Protein AF-A0A928LUX9-F1 (afdb_monomer)

Foldseek 3Di:
DAEAEDPQVLVVCVVVVAQEKEWDWDFDDDDPDGDTDTAIDGDDPVVVVCCVPPQVWDWDADPRGIYTHGPDDWQAAPYKYWYWDDDPPDIGIDIDRTGD

Nearest PDB structures (foldseek):
  1x0g-assembly1_C  TM=5.746E-01  e=3.093E-03  Thermosynechococcus vestitus BP-1
  2d2a-assembly2_A  TM=6.235E-01  e=9.761E-03  Escherichia coli
  1x0g-assembly1_A  TM=6.239E-01  e=1.243E-02  Thermosynechococcus vestitus BP-1
  1r94-assembly1_A  TM=5.255E-01  e=1.584E-02  Escherichia coli
  2d2a-assembly2_B-2  TM=5.111E-01  e=4.169E-02  Escherichia coli

Sequence (100 aa):
MTIRYTPELIEYMNKKNNHTILVELVEINNTDLEVVELHIYLPHRNQKEKFLKEKRYRTVTTEVGEVLLPPYPLQIEEEVTFGLKKFWVFASISCTGIKI

Mean predicted aligned error: 4.5 Å

Structure (mmCIF, N/CA/C/O backbone):
data_AF-A0A928LUX9-F1
#
_entry.id   AF-A0A928LUX9-F1
#
loop_
_atom_site.group_PDB
_atom_site.id
_atom_site.type_symbol
_atom_site.label_atom_id
_atom_site.label_alt_id
_atom_site.label_comp_id
_atom_site.label_asym_id
_atom_site.label_entity_id
_atom_site.label_seq_id
_atom_site.pdbx_PDB_ins_code
_atom_site.Cartn_x
_atom_site.Cartn_y
_atom_site.Cartn_z
_atom_site.occupancy
_atom_site.B_iso_or_equiv
_atom_site.auth_seq_id
_atom_site.auth_comp_id
_atom_site.auth_asym_id
_atom_site.auth_atom_id
_atom_site.pdbx_PDB_model_num
ATOM 1 N N . MET A 1 1 ? -1.774 -13.747 -1.331 1.00 87.56 1 MET A N 1
ATOM 2 C CA . MET A 1 1 ? -1.333 -12.508 -0.667 1.00 87.56 1 MET A CA 1
ATOM 3 C C . MET A 1 1 ? -2.459 -12.020 0.220 1.00 87.56 1 MET A C 1
ATOM 5 O O . MET A 1 1 ? -3.557 -11.801 -0.281 1.00 87.56 1 MET A O 1
ATOM 9 N N . THR A 1 2 ? -2.164 -11.848 1.499 1.00 94.25 2 THR A N 1
ATOM 10 C CA . THR A 1 2 ? -3.024 -11.252 2.519 1.00 94.25 2 THR A CA 1
ATOM 11 C C . THR A 1 2 ? -2.493 -9.856 2.822 1.00 94.25 2 THR A C 1
ATOM 13 O O . THR A 1 2 ? -1.294 -9.697 3.045 1.00 94.25 2 THR A O 1
ATOM 16 N N . ILE A 1 3 ? -3.362 -8.844 2.811 1.00 96.56 3 ILE A N 1
ATOM 17 C CA . ILE A 1 3 ? -2.986 -7.461 3.131 1.00 96.56 3 ILE A CA 1
ATOM 18 C C . ILE A 1 3 ? -3.563 -7.098 4.493 1.00 96.56 3 ILE A C 1
ATOM 20 O O . ILE A 1 3 ? -4.770 -7.201 4.695 1.00 96.56 3 ILE A O 1
ATOM 24 N N . ARG A 1 4 ? -2.698 -6.648 5.402 1.00 97.00 4 ARG A N 1
ATOM 25 C CA . ARG A 1 4 ? -3.058 -6.163 6.735 1.00 97.00 4 ARG A CA 1
ATOM 26 C C . ARG A 1 4 ? -2.743 -4.682 6.876 1.00 97.00 4 ARG A C 1
ATOM 28 O O . ARG A 1 4 ? -1.824 -4.157 6.247 1.00 97.00 4 ARG A O 1
ATOM 35 N N . TYR A 1 5 ? -3.493 -4.028 7.751 1.00 97.69 5 TYR A N 1
ATOM 36 C CA . TYR A 1 5 ? -3.334 -2.617 8.077 1.00 97.69 5 TYR A CA 1
ATOM 37 C C . TYR A 1 5 ? -3.188 -2.483 9.586 1.00 97.69 5 TYR A C 1
ATOM 39 O O . TYR A 1 5 ? -3.951 -3.099 10.333 1.00 97.69 5 TYR A O 1
ATOM 47 N N . THR A 1 6 ? -2.237 -1.675 10.052 1.00 97.44 6 THR A N 1
ATOM 48 C CA . THR A 1 6 ? -2.193 -1.355 11.482 1.00 97.44 6 THR A CA 1
ATOM 49 C C . THR A 1 6 ? -3.382 -0.460 11.860 1.00 97.44 6 THR A C 1
ATOM 51 O O . THR A 1 6 ? -3.840 0.336 11.028 1.00 97.44 6 THR A O 1
ATOM 54 N N . PRO A 1 7 ? -3.889 -0.537 13.105 1.00 96.94 7 PRO A N 1
ATOM 55 C CA . PRO A 1 7 ? -5.005 0.300 13.548 1.00 96.94 7 PRO A CA 1
ATOM 56 C C . PRO A 1 7 ? -4.760 1.804 13.346 1.00 96.94 7 PRO A C 1
ATOM 58 O O . PRO A 1 7 ? -5.661 2.534 12.938 1.00 96.94 7 PRO A O 1
ATOM 61 N N . GLU A 1 8 ? -3.526 2.269 13.554 1.00 96.00 8 GLU A N 1
ATOM 62 C CA . GLU A 1 8 ? -3.148 3.678 13.405 1.00 96.00 8 GLU A CA 1
ATOM 63 C C . GLU A 1 8 ? -3.221 4.145 11.950 1.00 96.00 8 GLU A C 1
ATOM 65 O O . GLU A 1 8 ? -3.550 5.304 11.686 1.00 96.00 8 GLU A O 1
ATOM 70 N N . LEU A 1 9 ? -2.905 3.260 11.000 1.00 96.69 9 LEU A N 1
ATOM 71 C CA . LEU A 1 9 ? -3.038 3.564 9.582 1.00 96.69 9 LEU A CA 1
ATOM 72 C C . LEU A 1 9 ? -4.514 3.652 9.183 1.00 96.69 9 LEU A C 1
ATOM 74 O O . LEU A 1 9 ? -4.884 4.589 8.478 1.00 96.69 9 LEU A O 1
ATOM 78 N N . ILE A 1 10 ? -5.359 2.740 9.676 1.00 97.38 10 ILE A N 1
ATOM 79 C CA . ILE A 1 10 ? -6.809 2.772 9.428 1.00 97.38 10 ILE A CA 1
ATOM 80 C C . ILE A 1 10 ? -7.408 4.085 9.949 1.00 97.38 10 ILE A C 1
ATOM 82 O O . ILE A 1 10 ? -8.126 4.773 9.222 1.00 97.38 10 ILE A O 1
ATOM 86 N N . GLU A 1 11 ? -7.076 4.479 11.181 1.00 96.62 11 GLU A N 1
ATOM 87 C CA . GLU A 1 11 ? -7.524 5.751 11.761 1.00 96.62 11 GLU A CA 1
ATOM 88 C C . GLU A 1 11 ? -7.079 6.950 10.905 1.00 96.62 11 GLU A C 1
ATOM 90 O O . GLU A 1 11 ? -7.862 7.863 10.626 1.00 96.62 11 GLU A O 1
ATOM 95 N N . TYR A 1 12 ? -5.832 6.933 10.431 1.00 95.38 12 TYR A N 1
ATOM 96 C CA . TYR A 1 12 ? -5.295 7.979 9.567 1.00 95.38 12 TYR A CA 1
ATOM 97 C C . TYR A 1 12 ? -6.004 8.054 8.208 1.00 95.38 12 TYR A C 1
ATOM 99 O O . TYR A 1 12 ? -6.356 9.151 7.768 1.00 95.38 12 TYR A O 1
ATOM 107 N N . MET A 1 13 ? -6.265 6.912 7.567 1.00 96.19 13 MET A N 1
ATOM 108 C CA . MET A 1 13 ? -7.012 6.814 6.305 1.00 96.19 13 MET A CA 1
ATOM 109 C C . MET A 1 13 ? -8.445 7.333 6.464 1.00 96.19 13 MET A C 1
ATOM 111 O O . MET A 1 13 ? -8.895 8.152 5.660 1.00 96.19 13 MET A O 1
ATOM 115 N N . ASN A 1 14 ? -9.118 6.964 7.560 1.00 96.81 14 ASN A N 1
ATOM 116 C CA . ASN A 1 14 ? -10.443 7.477 7.912 1.00 96.81 14 ASN A CA 1
ATOM 117 C C . ASN A 1 14 ? -10.430 9.001 8.084 1.00 96.81 14 ASN A C 1
ATOM 119 O O . ASN A 1 14 ? -11.251 9.699 7.493 1.00 96.81 14 ASN A O 1
ATOM 123 N N . LYS A 1 15 ? -9.453 9.543 8.823 1.00 95.31 15 LYS A N 1
ATOM 124 C CA . LYS A 1 15 ? -9.298 10.995 9.009 1.00 95.31 15 LYS A CA 1
ATOM 125 C C . LYS A 1 15 ? -9.037 11.732 7.693 1.00 95.31 15 LYS A C 1
ATOM 127 O O . LYS A 1 15 ? -9.443 12.882 7.538 1.00 95.31 15 LYS A O 1
ATOM 132 N N . LYS A 1 16 ? -8.331 11.097 6.755 1.00 93.62 16 LYS A N 1
ATOM 133 C CA . LYS A 1 16 ? -8.050 11.640 5.419 1.00 93.62 16 LYS A CA 1
ATOM 134 C C . LYS A 1 16 ? -9.177 11.398 4.414 1.00 93.62 16 LYS A C 1
ATOM 136 O O . LYS A 1 16 ? -9.092 11.941 3.315 1.00 93.62 16 LYS A O 1
ATOM 141 N N . ASN A 1 17 ? -10.202 10.625 4.783 1.00 95.88 17 ASN A N 1
ATOM 142 C CA .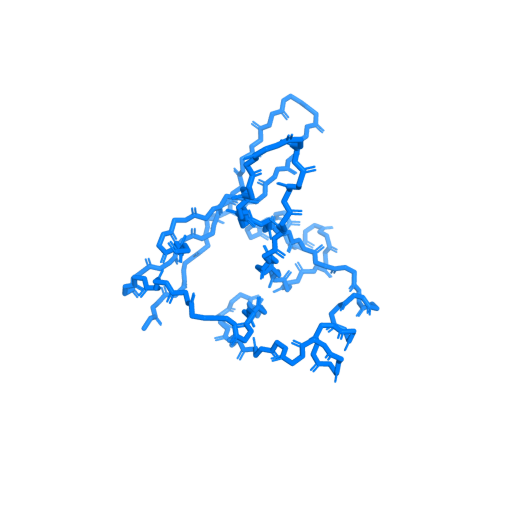 ASN A 1 17 ? -11.247 10.133 3.887 1.00 9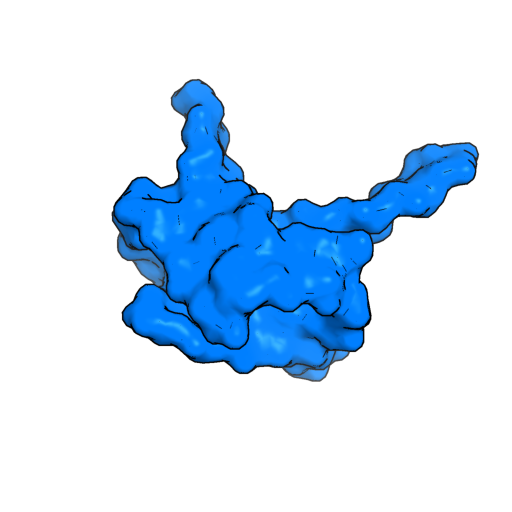5.88 17 ASN A CA 1
ATOM 143 C C . ASN A 1 17 ? -10.660 9.549 2.587 1.00 95.88 17 ASN A C 1
ATOM 145 O O . ASN A 1 17 ? -11.094 9.876 1.482 1.00 95.88 17 ASN A O 1
ATOM 149 N N . ASN A 1 18 ? -9.590 8.763 2.727 1.00 96.50 18 ASN A N 1
ATOM 150 C CA . ASN A 1 18 ? -8.880 8.167 1.606 1.00 96.50 18 ASN A CA 1
ATOM 151 C C . ASN A 1 18 ? -8.383 6.777 1.983 1.00 96.50 18 ASN A C 1
ATOM 153 O O . ASN A 1 18 ? -7.493 6.631 2.823 1.00 96.50 18 ASN A O 1
ATOM 157 N N . HIS A 1 19 ? -8.946 5.780 1.308 1.00 97.06 19 HIS A N 1
ATOM 158 C CA . HIS A 1 19 ? -8.676 4.371 1.559 1.00 97.06 19 HIS A CA 1
ATOM 159 C C . HIS A 1 19 ? -7.859 3.702 0.452 1.00 97.06 19 HIS A C 1
ATOM 161 O O . HIS A 1 19 ? -7.781 2.477 0.375 1.00 97.06 19 HIS A O 1
ATOM 167 N N . THR A 1 20 ? -7.234 4.509 -0.403 1.00 98.00 20 THR A N 1
ATOM 168 C CA . THR A 1 20 ? -6.320 4.044 -1.441 1.00 98.00 20 THR A CA 1
ATOM 169 C C . THR A 1 20 ? -4.882 4.162 -0.946 1.00 98.00 20 THR A C 1
ATOM 171 O O . THR A 1 20 ? -4.453 5.241 -0.544 1.00 98.00 20 THR A O 1
ATOM 174 N N . ILE A 1 21 ? -4.108 3.082 -1.030 1.00 97.62 21 ILE A N 1
ATOM 175 C CA . ILE A 1 21 ? -2.645 3.121 -0.910 1.00 97.62 21 ILE A CA 1
ATOM 176 C C . ILE A 1 21 ? -2.047 2.983 -2.306 1.00 97.62 21 ILE A C 1
ATOM 178 O O . ILE A 1 21 ? -2.471 2.135 -3.085 1.00 97.62 21 ILE A O 1
ATOM 182 N N . LEU A 1 22 ? -1.051 3.800 -2.625 1.00 97.38 22 LEU A N 1
ATOM 183 C CA . LEU A 1 22 ? -0.271 3.704 -3.851 1.00 97.38 22 LEU A CA 1
ATOM 184 C C . LEU A 1 22 ? 1.151 3.262 -3.520 1.00 97.38 22 LEU A C 1
ATOM 186 O O . LEU A 1 22 ? 1.78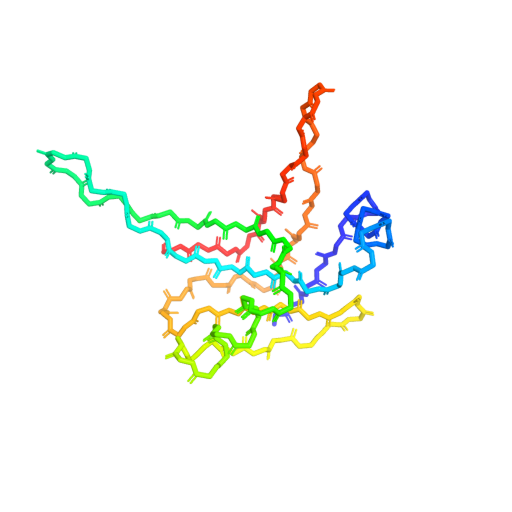5 3.856 -2.653 1.00 97.38 22 LEU A O 1
ATOM 190 N N . VAL A 1 23 ? 1.634 2.235 -4.222 1.00 95.75 23 VAL A N 1
ATOM 191 C CA . VAL A 1 23 ? 3.024 1.769 -4.169 1.00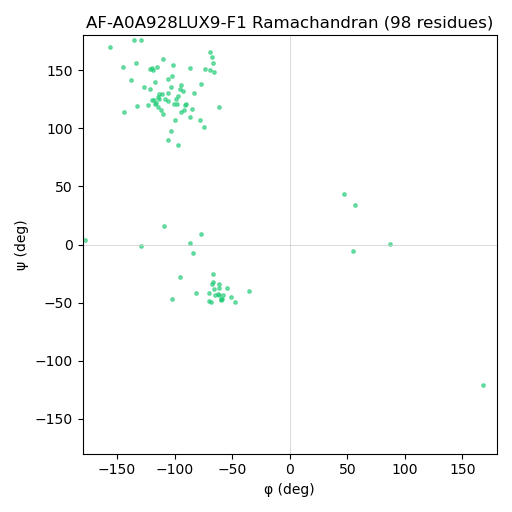 95.75 23 VAL A CA 1
ATOM 192 C C . VAL A 1 23 ? 3.740 2.252 -5.427 1.00 95.75 23 VAL A C 1
ATOM 194 O O . VAL A 1 23 ? 3.608 1.668 -6.498 1.00 95.75 23 VAL A O 1
ATOM 197 N N . GLU A 1 24 ? 4.463 3.359 -5.338 1.00 93.38 24 GLU A N 1
ATOM 198 C CA . GLU A 1 24 ? 5.196 3.936 -6.463 1.00 93.38 24 GLU A CA 1
ATOM 199 C C . GLU A 1 24 ? 6.651 3.469 -6.493 1.00 93.38 24 GLU A C 1
ATOM 201 O O . GLU A 1 24 ? 7.313 3.435 -5.463 1.00 93.38 24 GLU A O 1
ATOM 206 N N . LEU A 1 25 ? 7.145 3.134 -7.686 1.00 87.88 25 LEU A N 1
ATOM 207 C CA . LEU A 1 25 ? 8.566 2.919 -7.935 1.00 87.88 25 LEU A CA 1
ATOM 208 C C . LEU A 1 25 ? 9.184 4.261 -8.341 1.00 87.88 25 LEU A C 1
ATOM 210 O O . LEU A 1 25 ? 8.728 4.863 -9.317 1.00 87.88 25 LEU A O 1
ATOM 214 N N . VAL A 1 26 ? 10.176 4.736 -7.595 1.00 85.56 26 VAL A N 1
ATOM 215 C CA . VAL A 1 26 ? 10.880 5.993 -7.870 1.00 85.56 26 VAL A CA 1
ATOM 216 C C . VAL A 1 26 ? 12.342 5.681 -8.158 1.00 85.56 26 VAL A C 1
ATOM 218 O O . VAL A 1 26 ? 13.039 5.122 -7.316 1.00 85.56 26 VAL A O 1
ATOM 221 N N . GLU A 1 27 ? 12.801 6.054 -9.348 1.00 78.94 27 GLU A N 1
ATOM 222 C CA . GLU A 1 27 ? 14.215 6.023 -9.716 1.00 78.94 27 GLU A CA 1
ATOM 223 C C . GLU A 1 27 ? 14.875 7.321 -9.243 1.00 78.94 27 GLU A C 1
ATOM 225 O O . GLU A 1 27 ? 14.515 8.419 -9.676 1.00 78.94 27 GLU A O 1
ATOM 230 N N . ILE A 1 28 ? 15.829 7.201 -8.325 1.00 69.44 28 ILE A N 1
ATOM 231 C CA . ILE A 1 28 ? 16.644 8.309 -7.840 1.00 69.44 28 ILE A CA 1
ATOM 232 C C . ILE A 1 28 ? 17.977 8.235 -8.574 1.00 69.44 28 ILE A C 1
ATOM 234 O O . ILE A 1 28 ? 18.801 7.359 -8.316 1.00 69.44 28 ILE A O 1
ATOM 238 N N . ASN A 1 29 ? 18.178 9.167 -9.502 1.00 63.75 29 ASN A N 1
ATOM 239 C CA . ASN A 1 29 ? 19.380 9.227 -10.319 1.00 63.75 29 ASN A CA 1
ATOM 240 C C . ASN A 1 29 ? 20.362 10.237 -9.707 1.00 63.75 29 ASN A C 1
ATOM 242 O O . ASN A 1 29 ? 20.345 11.421 -10.043 1.00 63.75 29 ASN A O 1
ATOM 246 N N . ASN A 1 30 ? 21.180 9.785 -8.753 1.00 55.22 30 ASN A N 1
ATOM 247 C CA . ASN A 1 30 ? 22.223 10.610 -8.144 1.00 55.22 30 ASN A CA 1
ATOM 248 C C . ASN A 1 30 ? 23.592 10.185 -8.680 1.00 55.22 30 ASN A C 1
ATOM 250 O O . ASN A 1 30 ? 24.267 9.332 -8.112 1.00 55.22 30 ASN A O 1
ATOM 254 N N . THR A 1 31 ? 23.990 10.831 -9.774 1.00 58.66 31 THR A N 1
ATOM 255 C CA . THR A 1 31 ? 25.368 11.022 -10.267 1.00 58.66 31 THR A CA 1
ATOM 256 C C . THR A 1 31 ? 26.291 9.827 -10.514 1.00 58.66 31 THR A C 1
ATOM 258 O O . THR A 1 31 ? 27.343 10.113 -11.051 1.00 58.66 31 THR A O 1
ATOM 261 N N . ASP A 1 32 ? 25.941 8.573 -10.199 1.00 59.44 32 ASP A N 1
ATOM 262 C CA . ASP A 1 32 ? 26.609 7.332 -10.679 1.00 59.44 32 ASP A CA 1
ATOM 263 C C . ASP A 1 32 ? 25.933 6.022 -10.179 1.00 59.44 32 ASP A C 1
ATOM 265 O O . ASP A 1 32 ? 26.422 4.923 -10.444 1.00 59.44 32 ASP A O 1
ATOM 269 N N . LEU A 1 33 ? 24.806 6.097 -9.452 1.00 57.34 33 LEU A N 1
ATOM 270 C CA . LEU A 1 33 ? 24.050 4.931 -8.973 1.00 57.34 33 LEU A CA 1
ATOM 271 C C . LEU A 1 33 ? 22.553 5.116 -9.258 1.00 57.34 33 LEU A C 1
ATOM 273 O O . LEU A 1 33 ? 21.933 6.042 -8.733 1.00 57.34 33 LEU A O 1
ATOM 277 N N . GLU A 1 34 ? 21.971 4.220 -10.058 1.00 62.62 34 GLU A N 1
ATOM 278 C CA . GLU A 1 34 ? 20.517 4.094 -10.190 1.00 62.62 34 GLU A CA 1
ATOM 279 C C . GLU A 1 34 ? 19.978 3.409 -8.931 1.00 62.62 34 GLU A C 1
ATOM 281 O O . GLU A 1 34 ? 20.104 2.195 -8.757 1.00 62.62 34 GLU A O 1
ATOM 286 N N . VAL A 1 35 ? 19.412 4.195 -8.013 1.00 62.28 35 VAL A N 1
ATOM 287 C CA . VAL A 1 35 ? 18.723 3.656 -6.837 1.00 62.28 35 VAL A CA 1
ATOM 288 C C . VAL A 1 35 ? 17.235 3.642 -7.132 1.00 62.28 35 VAL A C 1
ATOM 290 O O . VAL A 1 35 ? 16.635 4.680 -7.405 1.00 62.28 35 VAL A O 1
ATOM 293 N N . VAL A 1 36 ? 16.634 2.460 -7.066 1.00 79.94 36 VAL A N 1
ATOM 294 C CA . VAL A 1 36 ? 15.191 2.294 -7.210 1.00 79.94 36 VAL A CA 1
ATOM 295 C C . VAL A 1 36 ? 14.586 2.137 -5.819 1.00 79.94 36 VAL A C 1
ATOM 297 O O . VAL A 1 36 ? 14.946 1.217 -5.086 1.00 79.94 36 VAL A O 1
ATOM 300 N N . GLU A 1 37 ? 13.671 3.028 -5.444 1.00 85.69 37 GLU A N 1
ATOM 301 C CA . GLU A 1 37 ? 13.003 3.011 -4.140 1.00 85.69 37 GLU A CA 1
ATOM 302 C C . GLU A 1 37 ? 11.487 2.840 -4.275 1.00 85.69 37 GLU A C 1
ATOM 304 O O . GLU A 1 37 ? 10.866 3.280 -5.246 1.00 85.69 37 GLU A O 1
ATOM 309 N N . LEU A 1 38 ? 10.872 2.212 -3.266 1.00 90.62 38 LEU A N 1
ATOM 310 C CA . LEU A 1 38 ? 9.417 2.157 -3.133 1.00 90.62 38 LEU A CA 1
ATOM 311 C C . LEU A 1 38 ? 8.929 3.331 -2.291 1.00 90.62 38 LEU A C 1
ATOM 313 O O . LEU A 1 38 ? 9.244 3.436 -1.105 1.00 90.62 38 LEU A O 1
ATOM 317 N N . HIS A 1 39 ? 8.083 4.166 -2.880 1.00 92.12 39 HIS A N 1
ATOM 318 C CA . HIS A 1 39 ? 7.393 5.238 -2.185 1.00 92.12 39 HIS A CA 1
ATOM 319 C C . HIS A 1 39 ? 5.919 4.879 -1.983 1.00 92.12 39 HIS A C 1
ATOM 321 O O . HIS A 1 39 ? 5.201 4.576 -2.934 1.00 92.12 39 HIS A O 1
ATOM 327 N N . ILE A 1 40 ? 5.459 4.898 -0.729 1.00 95.19 40 ILE A N 1
ATOM 328 C CA . ILE A 1 40 ? 4.138 4.388 -0.349 1.00 95.19 40 ILE A CA 1
ATOM 329 C C . ILE A 1 40 ? 3.344 5.492 0.338 1.00 95.19 40 ILE A C 1
ATOM 331 O O . ILE A 1 40 ? 3.767 6.031 1.361 1.00 95.19 40 ILE A O 1
ATOM 335 N N . TYR A 1 41 ? 2.196 5.850 -0.234 1.00 95.88 41 TYR A N 1
ATOM 336 C CA . TYR A 1 41 ? 1.411 7.002 0.214 1.00 95.88 41 TYR A CA 1
ATOM 337 C C . TYR A 1 41 ? -0.074 6.887 -0.156 1.00 95.88 41 TYR A C 1
ATOM 339 O O . TYR A 1 41 ? -0.473 6.010 -0.921 1.00 95.88 41 TYR A O 1
ATOM 347 N N . LEU A 1 42 ? -0.905 7.783 0.393 1.00 96.62 42 LEU A N 1
ATOM 348 C CA . LEU A 1 42 ? -2.307 7.935 -0.012 1.00 96.62 42 LEU A CA 1
ATOM 349 C C . LEU A 1 42 ? -2.375 8.900 -1.211 1.00 96.62 42 LEU A C 1
ATOM 351 O O . LEU A 1 42 ? -2.118 10.094 -1.023 1.00 96.62 42 LEU A O 1
ATOM 355 N N . PRO A 1 43 ? -2.689 8.445 -2.438 1.00 95.50 43 PRO A N 1
ATOM 356 C CA . PRO A 1 43 ? -2.692 9.313 -3.608 1.00 95.50 43 PRO A CA 1
ATOM 357 C C . PRO A 1 43 ? -3.896 10.256 -3.589 1.00 95.50 43 PRO A C 1
ATOM 359 O O . PRO A 1 43 ? -4.981 9.906 -3.121 1.00 95.50 43 PRO A O 1
ATOM 362 N N . HIS A 1 44 ? -3.755 11.438 -4.187 1.00 93.62 44 HIS A N 1
ATOM 363 C CA . HIS A 1 44 ? -4.925 12.255 -4.520 1.00 93.62 44 HIS A CA 1
ATOM 364 C C . HIS A 1 44 ? -5.778 11.569 -5.601 1.00 93.62 44 HIS A C 1
ATOM 366 O O . HIS A 1 44 ? -5.260 10.813 -6.424 1.00 93.62 44 HIS A O 1
ATOM 372 N N . ARG A 1 45 ? -7.079 11.889 -5.676 1.00 88.50 45 ARG A N 1
ATOM 373 C CA . ARG A 1 45 ? -8.005 11.294 -6.663 1.00 88.50 45 ARG A CA 1
ATOM 374 C C . ARG A 1 45 ? -7.479 11.371 -8.104 1.00 88.50 45 ARG A C 1
ATOM 376 O O . ARG A 1 45 ? -7.482 10.368 -8.811 1.00 88.50 45 ARG A O 1
ATOM 383 N N . ASN A 1 46 ? -6.958 12.529 -8.509 1.00 91.25 46 ASN A N 1
ATOM 384 C CA . ASN A 1 46 ? -6.407 12.725 -9.855 1.00 91.25 46 ASN A CA 1
ATOM 385 C C . ASN A 1 46 ? -5.140 11.888 -10.092 1.00 91.25 46 ASN A C 1
ATOM 387 O O . ASN A 1 46 ? -4.902 11.429 -11.206 1.00 91.25 46 ASN A O 1
ATOM 391 N N . GLN A 1 47 ? -4.338 11.660 -9.045 1.00 92.31 47 GLN A N 1
ATOM 392 C CA . GLN A 1 47 ? -3.175 10.780 -9.136 1.00 92.31 47 GLN A CA 1
ATOM 393 C C . GLN A 1 47 ? -3.635 9.336 -9.331 1.00 92.31 47 GLN A C 1
ATOM 395 O O . GLN A 1 47 ? -3.210 8.713 -10.294 1.00 92.31 47 GLN A O 1
ATOM 400 N N . LYS A 1 48 ? -4.573 8.828 -8.520 1.00 92.94 48 LYS A N 1
ATOM 401 C CA . LYS A 1 48 ? -5.133 7.476 -8.707 1.00 92.94 48 LYS A CA 1
ATOM 402 C C . LYS A 1 48 ? -5.543 7.225 -10.164 1.00 92.94 48 LYS A C 1
ATOM 404 O O . LYS A 1 48 ? -5.141 6.222 -10.748 1.00 92.94 48 LYS A O 1
ATOM 409 N N . GLU A 1 49 ? -6.305 8.142 -10.762 1.00 93.31 49 GLU A N 1
ATOM 410 C CA . GLU A 1 49 ? -6.748 7.988 -12.151 1.00 93.31 49 GLU A CA 1
ATOM 411 C C . GLU A 1 49 ? -5.588 7.943 -13.147 1.00 93.31 49 GLU A C 1
ATOM 413 O O . GLU A 1 49 ? -5.589 7.089 -14.033 1.00 93.31 49 GLU A O 1
ATOM 418 N N . LYS A 1 50 ? -4.581 8.806 -12.974 1.00 94.50 50 LYS A N 1
ATOM 419 C CA . LYS A 1 50 ? -3.366 8.801 -13.795 1.00 94.50 50 LYS A CA 1
ATOM 420 C C . LYS A 1 50 ? -2.633 7.461 -13.709 1.00 94.50 50 LYS A C 1
ATOM 422 O O . LYS A 1 50 ? -2.251 6.891 -14.729 1.00 94.50 50 LYS A O 1
ATOM 427 N N . PHE A 1 51 ? -2.448 6.932 -12.502 1.00 94.38 51 PHE A N 1
ATOM 428 C CA . PHE A 1 51 ? -1.723 5.676 -12.308 1.00 94.38 51 PHE A CA 1
ATOM 429 C C . PHE A 1 51 ? -2.452 4.478 -12.929 1.00 94.38 51 PHE A C 1
ATOM 431 O O . PHE A 1 51 ? -1.812 3.625 -13.543 1.00 94.38 51 PHE A O 1
ATOM 438 N N . LEU A 1 52 ? -3.782 4.449 -12.841 1.00 93.44 52 LEU A N 1
ATOM 439 C CA . LEU A 1 52 ? -4.605 3.404 -13.451 1.00 93.44 52 LEU A CA 1
ATOM 440 C C . LEU A 1 52 ? -4.634 3.492 -14.983 1.00 93.44 52 LEU A C 1
ATOM 442 O O . LEU A 1 52 ? -4.438 2.485 -15.660 1.00 93.44 52 LEU A O 1
ATOM 446 N N . LYS A 1 53 ? -4.884 4.686 -15.533 1.00 93.00 53 LYS A N 1
ATOM 447 C CA . LYS A 1 53 ? -5.115 4.878 -16.975 1.00 93.00 53 LYS A CA 1
ATOM 448 C C . LYS A 1 53 ? -3.818 4.947 -17.777 1.00 93.00 53 LYS A C 1
ATOM 450 O O . LYS A 1 53 ? -3.742 4.370 -18.855 1.00 93.00 53 LYS A O 1
ATOM 455 N N . GLU A 1 54 ? -2.811 5.649 -17.262 1.00 92.50 54 GLU A N 1
ATOM 456 C CA . GLU A 1 54 ? -1.584 5.956 -18.008 1.00 92.50 54 GLU A CA 1
ATOM 457 C C . GLU A 1 54 ? -0.427 5.047 -17.597 1.00 92.50 54 GLU A C 1
ATOM 459 O O . GLU A 1 54 ? 0.245 4.475 -18.451 1.00 92.50 54 GLU A O 1
ATOM 464 N N . LYS A 1 55 ? -0.205 4.867 -16.286 1.00 90.31 55 LYS A N 1
ATOM 465 C CA . LYS A 1 55 ? 0.917 4.054 -15.775 1.00 90.31 55 LYS A CA 1
ATOM 466 C C . LYS A 1 55 ? 0.595 2.559 -15.654 1.00 90.31 55 LYS A C 1
ATOM 468 O O . LYS A 1 55 ? 1.454 1.794 -15.227 1.00 90.31 55 LYS A O 1
ATOM 473 N N . ARG A 1 56 ? -0.616 2.133 -16.036 1.00 92.75 56 ARG A N 1
ATOM 474 C CA . ARG A 1 56 ? -1.067 0.725 -16.057 1.00 92.75 56 ARG A CA 1
ATOM 475 C C . ARG A 1 56 ? -0.946 0.011 -14.705 1.00 92.75 56 ARG A C 1
ATOM 477 O O . ARG A 1 56 ? -0.666 -1.186 -14.653 1.00 92.75 56 ARG A O 1
ATOM 484 N N . TYR A 1 57 ? -1.150 0.740 -13.611 1.00 96.00 57 TYR A N 1
ATOM 485 C CA . TYR A 1 57 ? -1.188 0.141 -12.281 1.00 96.00 57 TYR A CA 1
ATOM 486 C C . TYR A 1 57 ? -2.396 -0.782 -12.148 1.00 96.00 57 TYR A C 1
ATOM 488 O O . TYR A 1 57 ? -3.453 -0.535 -12.730 1.00 96.00 57 TYR A O 1
ATOM 496 N N . ARG A 1 58 ? -2.245 -1.831 -11.340 1.00 94.69 58 ARG A N 1
ATOM 497 C CA . ARG A 1 58 ? -3.339 -2.745 -11.002 1.00 94.69 58 ARG A CA 1
ATOM 498 C C . ARG A 1 58 ? -3.877 -2.457 -9.608 1.00 94.69 58 ARG A C 1
ATOM 500 O O . ARG A 1 58 ? -3.114 -2.135 -8.699 1.00 94.69 58 ARG A O 1
ATOM 507 N N . THR A 1 59 ? -5.181 -2.637 -9.440 1.00 96.62 59 THR A N 1
ATOM 508 C CA . THR A 1 59 ? -5.854 -2.511 -8.146 1.00 96.62 59 THR A CA 1
ATOM 509 C C . THR A 1 59 ? -5.938 -3.863 -7.452 1.00 96.62 59 THR A C 1
ATOM 511 O O . THR A 1 59 ? -6.380 -4.845 -8.045 1.00 96.62 59 THR A O 1
ATOM 514 N N . VAL A 1 60 ? -5.567 -3.894 -6.176 1.00 96.06 60 VAL A N 1
ATOM 515 C CA . VAL A 1 60 ? -5.866 -4.986 -5.250 1.00 96.06 60 VAL A CA 1
ATOM 516 C C . VAL A 1 60 ? -6.887 -4.477 -4.242 1.00 96.06 60 VAL A C 1
ATOM 518 O O . VAL A 1 60 ? -6.583 -3.593 -3.444 1.00 96.06 60 VAL A O 1
ATOM 521 N N . THR A 1 61 ? -8.103 -5.012 -4.290 1.00 95.94 61 THR A N 1
ATOM 522 C CA . THR A 1 61 ? -9.160 -4.686 -3.324 1.00 95.94 61 THR A CA 1
ATOM 523 C C . THR A 1 61 ? -8.908 -5.409 -2.005 1.00 95.94 61 THR A C 1
ATOM 525 O O . THR A 1 61 ? -8.538 -6.583 -1.997 1.00 95.94 61 THR A O 1
ATOM 528 N N . THR A 1 62 ? -9.112 -4.708 -0.893 1.00 95.38 62 THR A N 1
ATOM 529 C CA . THR A 1 62 ? -8.951 -5.224 0.470 1.00 95.38 62 THR A CA 1
ATOM 530 C C . THR A 1 62 ? -10.198 -4.926 1.298 1.00 95.38 62 THR A C 1
ATOM 532 O O . THR A 1 62 ? -11.124 -4.264 0.836 1.00 95.38 62 THR A O 1
ATOM 535 N N . GLU A 1 63 ? -10.224 -5.404 2.540 1.00 92.56 63 GLU A N 1
ATOM 536 C CA . GLU A 1 63 ? -11.303 -5.103 3.488 1.00 92.56 63 GLU A CA 1
ATOM 537 C C . GLU A 1 63 ? -11.357 -3.621 3.907 1.00 92.56 63 GLU A C 1
ATOM 539 O O . GLU A 1 63 ? -12.421 -3.123 4.265 1.00 92.56 63 GLU A O 1
ATOM 544 N N . VAL A 1 64 ? -10.226 -2.904 3.840 1.00 94.06 64 VAL A N 1
ATOM 545 C CA . VAL A 1 64 ? -10.121 -1.486 4.234 1.00 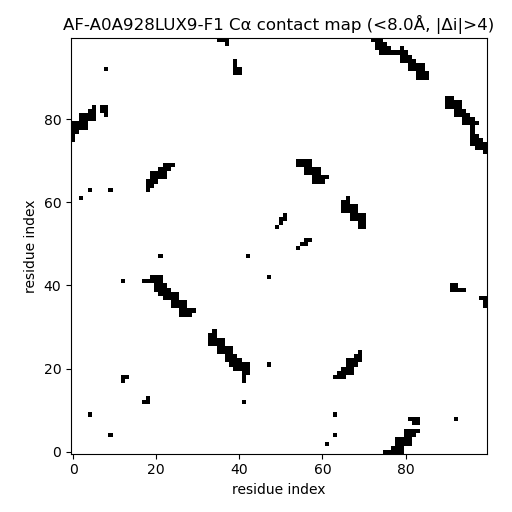94.06 64 VAL A CA 1
ATOM 546 C C . VAL A 1 64 ? -10.287 -0.548 3.036 1.00 94.06 64 VAL A C 1
ATOM 548 O O . VAL A 1 64 ? -10.723 0.588 3.204 1.00 94.06 64 VAL A O 1
ATOM 551 N N . GLY A 1 65 ? -9.945 -0.993 1.827 1.00 94.56 65 GLY A N 1
ATOM 552 C CA . GLY A 1 65 ? -10.006 -0.164 0.630 1.00 94.56 65 GLY A CA 1
ATOM 553 C C . GLY A 1 65 ? -9.293 -0.807 -0.547 1.00 94.56 65 GLY A C 1
ATOM 554 O O . GLY A 1 65 ? -9.653 -1.899 -0.987 1.00 94.56 65 GLY A O 1
ATOM 555 N N . GLU A 1 66 ? -8.291 -0.125 -1.097 1.00 96.69 66 GLU A N 1
ATOM 556 C CA . GLU A 1 66 ? -7.551 -0.659 -2.238 1.00 96.69 66 GLU A CA 1
ATOM 557 C C . GLU A 1 66 ? -6.063 -0.298 -2.207 1.00 96.69 66 GLU A C 1
ATOM 559 O O . GLU A 1 66 ? -5.649 0.732 -1.670 1.00 96.69 66 GLU A O 1
ATOM 564 N N . VAL A 1 67 ? -5.257 -1.148 -2.833 1.00 97.31 67 VAL A N 1
ATOM 565 C CA . VAL A 1 67 ? -3.823 -0.941 -3.026 1.00 97.31 67 VAL A CA 1
ATOM 566 C C . VAL A 1 67 ? -3.532 -0.921 -4.519 1.00 97.31 67 VAL A C 1
ATOM 568 O O . VAL A 1 67 ? -3.865 -1.860 -5.241 1.00 97.31 67 VAL A O 1
ATOM 571 N N . LEU A 1 68 ? -2.912 0.155 -4.989 1.00 97.12 68 LEU A N 1
ATOM 572 C CA . LEU A 1 68 ? -2.449 0.308 -6.360 1.00 97.12 68 LEU A CA 1
ATOM 573 C C . LEU A 1 68 ? -1.002 -0.167 -6.451 1.00 97.12 68 LEU A C 1
ATOM 575 O O . LEU A 1 68 ? -0.106 0.436 -5.857 1.00 97.12 68 LEU A O 1
ATOM 579 N N . LEU A 1 69 ? -0.788 -1.237 -7.213 1.00 95.31 69 LEU A N 1
ATOM 580 C CA . LEU A 1 69 ? 0.526 -1.827 -7.445 1.00 95.31 69 LEU A CA 1
ATOM 581 C C . LEU A 1 69 ? 1.031 -1.496 -8.855 1.00 95.31 69 LEU A C 1
ATOM 583 O O . LEU A 1 69 ? 0.233 -1.507 -9.802 1.00 95.31 69 LEU A O 1
ATOM 587 N N . PRO A 1 70 ? 2.341 -1.250 -9.016 1.00 94.06 70 PRO A N 1
ATOM 588 C CA . PRO A 1 70 ? 2.929 -0.971 -10.314 1.00 94.06 70 PRO A CA 1
ATOM 589 C C . PRO A 1 70 ? 2.896 -2.201 -11.232 1.00 94.06 70 PRO A C 1
ATOM 591 O O . PRO A 1 70 ? 2.799 -3.333 -10.750 1.00 94.06 70 PRO A O 1
ATOM 594 N N . PRO A 1 71 ? 3.039 -2.007 -12.556 1.00 91.31 71 PRO A N 1
ATOM 595 C CA . PRO A 1 71 ? 3.181 -3.099 -13.521 1.00 91.31 71 PRO A CA 1
ATOM 596 C C . PRO A 1 71 ? 4.591 -3.723 -13.542 1.00 91.31 71 PRO A C 1
ATOM 598 O O . PRO A 1 71 ? 4.893 -4.510 -14.437 1.00 91.31 71 PRO A O 1
ATOM 601 N N . TYR A 1 72 ? 5.461 -3.363 -12.595 1.00 86.81 72 TYR A N 1
ATOM 602 C CA . TYR A 1 72 ? 6.823 -3.880 -12.482 1.00 86.81 72 TYR A CA 1
ATOM 603 C C . TYR A 1 72 ? 6.857 -5.185 -11.672 1.00 86.81 72 TYR A C 1
ATOM 605 O O . TYR A 1 72 ? 5.995 -5.389 -10.808 1.00 86.81 72 TYR A O 1
ATOM 613 N N . PRO A 1 73 ? 7.834 -6.076 -11.922 1.00 84.19 73 PRO A N 1
ATOM 614 C CA . PRO A 1 73 ? 8.046 -7.237 -11.072 1.00 84.19 73 PRO A CA 1
ATOM 615 C C . PRO A 1 73 ? 8.396 -6.766 -9.657 1.00 84.19 73 PRO A C 1
ATOM 617 O O . PRO A 1 73 ? 9.382 -6.070 -9.453 1.00 84.19 73 PRO A O 1
ATOM 620 N N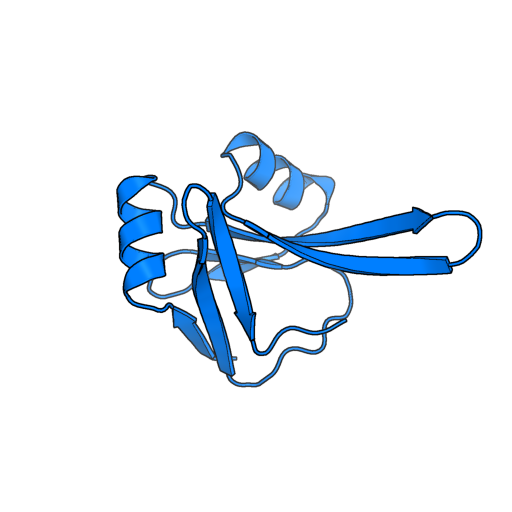 . LEU A 1 74 ? 7.554 -7.132 -8.693 1.00 89.50 74 LEU A N 1
ATOM 621 C CA . LEU A 1 74 ? 7.788 -6.926 -7.269 1.00 89.50 74 LEU A CA 1
ATOM 622 C C . LEU A 1 74 ? 7.872 -8.293 -6.602 1.00 89.50 74 LEU A C 1
ATOM 624 O O . LEU A 1 74 ? 7.060 -9.178 -6.893 1.00 89.50 74 LEU A O 1
ATOM 628 N N . GLN A 1 75 ? 8.800 -8.447 -5.666 1.00 92.44 75 GLN A N 1
ATOM 629 C CA . GLN A 1 75 ? 8.773 -9.567 -4.738 1.00 92.44 75 GLN A CA 1
ATOM 630 C C . GLN A 1 75 ? 7.732 -9.256 -3.665 1.00 92.44 75 GLN A C 1
ATOM 632 O O . GLN A 1 75 ? 7.914 -8.368 -2.831 1.00 92.44 75 GLN A O 1
ATOM 637 N N . ILE A 1 76 ? 6.607 -9.962 -3.736 1.00 93.62 76 ILE A N 1
ATOM 638 C CA . ILE A 1 76 ? 5.475 -9.786 -2.834 1.00 93.62 76 ILE A CA 1
ATOM 639 C C . ILE A 1 76 ? 5.369 -11.039 -1.971 1.0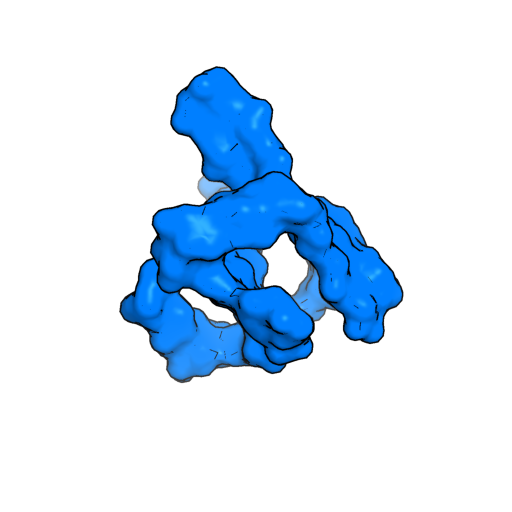0 93.62 76 ILE A C 1
ATOM 641 O O . ILE A 1 76 ? 5.122 -12.132 -2.481 1.00 93.62 76 ILE A O 1
ATOM 645 N N . GLU A 1 77 ? 5.575 -10.871 -0.670 1.00 96.12 77 GLU A N 1
ATOM 646 C CA . GLU A 1 77 ? 5.445 -11.934 0.322 1.00 96.12 77 GLU A CA 1
ATOM 647 C C . GLU A 1 77 ? 3.972 -12.354 0.496 1.00 96.12 77 GLU A C 1
ATOM 649 O O . GLU A 1 77 ? 3.037 -11.685 0.042 1.00 96.12 77 GLU A O 1
ATOM 654 N N . GLU A 1 78 ? 3.741 -13.502 1.139 1.00 95.69 78 GLU A N 1
ATOM 655 C CA . GLU A 1 78 ? 2.380 -13.995 1.371 1.00 95.69 78 GLU A CA 1
ATOM 656 C C . GLU A 1 78 ? 1.563 -13.025 2.232 1.00 95.69 78 GLU A C 1
ATOM 658 O O . GLU A 1 78 ? 0.380 -12.818 1.953 1.00 95.69 78 GLU A O 1
ATOM 663 N N . GLU A 1 79 ? 2.201 -12.395 3.220 1.00 96.38 79 GLU A N 1
ATOM 664 C CA . GLU A 1 79 ? 1.614 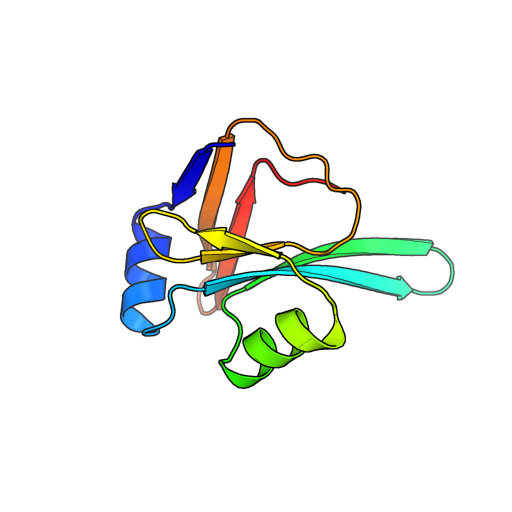-11.364 4.067 1.00 96.38 79 GLU A CA 1
ATOM 665 C C . GLU A 1 79 ? 2.294 -10.011 3.822 1.00 96.38 79 GLU A C 1
ATOM 667 O O . GLU A 1 79 ? 3.509 -9.868 3.945 1.00 96.38 79 GLU A O 1
ATOM 672 N N . VAL A 1 80 ? 1.486 -9.001 3.500 1.00 96.88 80 VAL A N 1
ATOM 673 C CA . VAL A 1 80 ? 1.909 -7.606 3.352 1.00 96.88 80 VAL A CA 1
ATOM 674 C C . VAL A 1 80 ? 1.239 -6.790 4.444 1.00 96.88 80 VAL A C 1
ATOM 676 O O . VAL A 1 80 ? 0.014 -6.818 4.572 1.00 96.88 80 VAL A O 1
ATOM 679 N N . THR A 1 81 ? 2.019 -6.033 5.213 1.00 97.69 81 THR A N 1
ATOM 680 C CA . THR A 1 81 ? 1.475 -5.150 6.253 1.00 97.69 81 THR A CA 1
ATOM 681 C C . THR A 1 81 ? 1.786 -3.700 5.932 1.00 97.69 81 THR A C 1
ATOM 683 O O . THR A 1 81 ? 2.950 -3.311 5.830 1.00 97.69 81 THR A O 1
ATOM 686 N N . PHE A 1 82 ? 0.737 -2.886 5.822 1.00 97.81 82 PHE A N 1
ATOM 687 C CA . PHE A 1 82 ? 0.847 -1.434 5.776 1.00 97.81 82 PHE A CA 1
ATOM 688 C C . PHE A 1 82 ? 0.649 -0.850 7.173 1.00 97.81 82 PHE A C 1
ATOM 690 O O . PHE A 1 82 ? -0.290 -1.201 7.888 1.00 97.81 82 PHE A O 1
ATOM 697 N N . GLY A 1 83 ? 1.525 0.071 7.555 1.00 97.25 83 GLY A N 1
ATOM 698 C CA . GLY A 1 83 ? 1.478 0.746 8.846 1.00 97.25 83 GLY A CA 1
ATOM 699 C C . GLY A 1 83 ? 1.702 2.242 8.724 1.00 97.25 83 GLY A C 1
ATOM 700 O O . GLY A 1 83 ? 1.971 2.767 7.644 1.00 97.25 83 GLY A O 1
ATOM 701 N N . LEU A 1 84 ? 1.595 2.935 9.852 1.00 95.75 84 LEU A N 1
ATOM 702 C CA . LEU A 1 84 ? 1.848 4.366 9.934 1.00 95.75 84 LEU A CA 1
ATOM 703 C C . LEU A 1 84 ? 3.075 4.625 10.806 1.00 95.75 84 LEU A C 1
ATOM 705 O O . LEU A 1 84 ? 3.071 4.352 12.005 1.00 95.75 84 LEU A O 1
ATOM 709 N N . LYS A 1 85 ? 4.114 5.215 10.221 1.00 93.31 85 LYS A N 1
ATOM 710 C CA . LYS A 1 85 ? 5.290 5.686 10.946 1.00 93.31 85 LYS A CA 1
ATOM 711 C C . LYS A 1 85 ? 5.104 7.164 11.273 1.00 93.31 85 LYS A C 1
ATOM 713 O O . LYS A 1 85 ? 5.043 8.008 10.380 1.00 93.31 85 LYS A O 1
ATOM 718 N N . LYS A 1 86 ? 4.985 7.484 12.563 1.00 87.06 86 LYS A N 1
ATOM 719 C CA . LYS A 1 86 ? 4.850 8.864 13.049 1.00 87.06 86 LYS A CA 1
ATOM 720 C C . LYS A 1 86 ? 6.206 9.381 13.527 1.00 87.06 86 LYS A C 1
ATOM 722 O O . LYS A 1 86 ? 6.826 8.792 14.406 1.00 87.06 86 LYS A O 1
ATOM 727 N N . PHE A 1 87 ? 6.627 10.507 12.973 1.00 76.38 87 PHE A N 1
ATOM 728 C CA . PHE A 1 87 ? 7.652 11.389 13.516 1.00 76.38 87 PHE A CA 1
ATOM 729 C C . PHE A 1 87 ? 6.976 12.679 13.981 1.00 76.38 87 PHE A C 1
ATOM 731 O O . PHE A 1 87 ? 5.874 12.984 13.540 1.00 76.38 87 PHE A O 1
ATOM 738 N N . TRP A 1 88 ? 7.627 13.427 14.869 1.00 71.62 88 TRP A N 1
ATOM 739 C CA . TRP A 1 88 ? 7.061 14.528 15.668 1.00 71.62 88 TRP A CA 1
ATOM 740 C C . TRP A 1 88 ? 5.982 15.399 14.981 1.00 71.62 88 TRP A C 1
ATOM 742 O O . TRP A 1 88 ? 4.971 15.706 15.604 1.00 71.62 88 TRP A O 1
ATOM 752 N N . VAL A 1 89 ? 6.142 15.731 13.693 1.00 77.75 89 VAL A N 1
ATOM 753 C CA . VAL A 1 89 ? 5.134 16.443 12.873 1.00 77.75 89 VAL A CA 1
ATOM 754 C C . VAL A 1 89 ? 4.804 15.776 11.526 1.00 77.75 89 VAL A C 1
ATOM 756 O O . VAL A 1 89 ? 3.941 16.259 10.797 1.00 77.75 89 VAL A O 1
ATOM 759 N N . PHE A 1 90 ? 5.442 14.655 11.187 1.00 82.50 90 PHE A N 1
ATOM 760 C CA . PHE A 1 90 ? 5.288 13.991 9.889 1.00 82.50 90 PHE A CA 1
ATOM 761 C C . PHE A 1 90 ? 4.798 12.556 10.066 1.00 82.50 90 PHE A C 1
ATOM 763 O O . PHE A 1 90 ? 5.324 11.809 10.885 1.00 82.50 90 PHE A O 1
ATOM 770 N N . ALA A 1 91 ? 3.808 12.152 9.274 1.00 86.31 91 ALA A N 1
ATOM 771 C CA . ALA A 1 91 ? 3.367 10.766 9.199 1.00 86.31 91 ALA A CA 1
ATOM 772 C C . ALA A 1 91 ? 3.686 10.217 7.807 1.00 86.31 91 ALA A C 1
ATOM 774 O O . ALA A 1 91 ? 3.326 10.843 6.810 1.00 86.31 91 ALA A O 1
ATOM 775 N N . SER A 1 92 ? 4.342 9.062 7.749 1.00 92.94 92 SER A N 1
ATOM 776 C CA . SER A 1 92 ? 4.590 8.320 6.514 1.00 92.94 92 SER A CA 1
ATOM 777 C C . SER A 1 92 ? 3.991 6.922 6.605 1.00 92.94 92 SER A C 1
ATOM 779 O O . SER A 1 92 ? 3.851 6.363 7.695 1.00 92.94 92 SER A O 1
ATOM 781 N N . ILE A 1 93 ? 3.605 6.356 5.463 1.00 95.38 93 ILE A N 1
ATOM 782 C CA . ILE A 1 93 ? 3.144 4.969 5.407 1.00 95.38 93 ILE A CA 1
ATOM 783 C C . ILE A 1 93 ? 4.376 4.074 5.327 1.00 95.38 93 ILE A C 1
ATOM 785 O O . ILE A 1 93 ? 5.270 4.301 4.515 1.00 95.38 93 ILE A O 1
ATOM 789 N N . SER A 1 94 ? 4.430 3.062 6.182 1.00 94.69 94 SER A N 1
ATOM 790 C CA . SER A 1 94 ? 5.424 1.995 6.117 1.00 94.69 94 SER A CA 1
ATOM 791 C C . SER A 1 94 ? 4.817 0.747 5.490 1.00 94.69 94 SER A C 1
ATOM 793 O O . SER A 1 94 ? 3.614 0.515 5.609 1.00 94.69 94 SER A O 1
ATOM 795 N N . CYS A 1 95 ? 5.652 -0.093 4.888 1.00 95.38 95 CYS A N 1
ATOM 796 C CA . CYS A 1 95 ? 5.240 -1.382 4.347 1.00 95.38 95 CYS A CA 1
ATOM 797 C C . CYS A 1 95 ? 6.275 -2.450 4.671 1.00 95.38 95 CYS A C 1
ATOM 799 O O . CYS A 1 95 ? 7.478 -2.201 4.593 1.00 95.38 95 CYS A O 1
ATOM 801 N N . THR A 1 96 ? 5.794 -3.647 4.975 1.00 95.94 96 THR A N 1
ATOM 802 C CA . THR A 1 96 ? 6.582 -4.880 4.984 1.00 95.94 96 THR A CA 1
ATOM 803 C C . T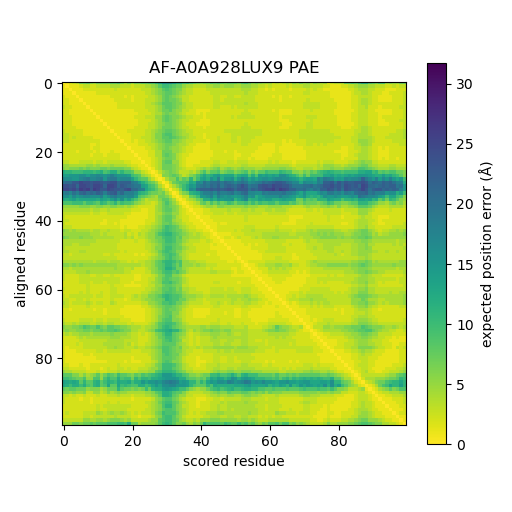HR A 1 96 ? 5.985 -5.859 3.976 1.00 95.94 96 THR A C 1
ATOM 805 O O . THR A 1 96 ? 4.793 -5.788 3.677 1.00 95.94 96 THR A O 1
ATOM 808 N N . GLY A 1 97 ? 6.810 -6.744 3.417 1.00 94.12 97 GLY A N 1
ATOM 809 C CA . GLY A 1 97 ? 6.361 -7.773 2.472 1.00 94.12 97 GLY A CA 1
ATOM 810 C C . GLY A 1 97 ? 6.306 -7.358 0.996 1.00 94.12 97 GLY A C 1
ATOM 811 O O . GLY A 1 97 ? 5.969 -8.190 0.163 1.00 94.12 97 GLY A O 1
ATOM 812 N N . ILE A 1 98 ? 6.660 -6.116 0.640 1.00 92.75 98 ILE A N 1
ATOM 813 C CA . ILE A 1 98 ? 6.873 -5.699 -0.759 1.00 92.75 98 ILE A CA 1
ATOM 814 C C . ILE A 1 98 ? 8.325 -5.256 -0.923 1.00 92.75 98 ILE A C 1
ATOM 816 O O . ILE A 1 98 ? 8.790 -4.378 -0.193 1.00 92.75 98 ILE A O 1
ATOM 820 N N . LYS A 1 99 ? 9.031 -5.865 -1.877 1.00 88.88 99 LYS A N 1
ATOM 821 C CA . LYS A 1 99 ? 10.431 -5.581 -2.217 1.00 88.88 99 LYS A CA 1
ATOM 822 C C . LYS A 1 99 ? 10.592 -5.455 -3.736 1.00 88.88 99 LYS A C 1
ATOM 824 O O . LYS A 1 99 ? 9.771 -5.985 -4.491 1.00 88.88 99 LYS A O 1
ATOM 829 N N . ILE A 1 100 ? 11.633 -4.736 -4.149 1.00 83.88 100 ILE A N 1
ATOM 830 C CA . ILE A 1 100 ? 12.098 -4.640 -5.542 1.00 83.88 100 ILE A CA 1
ATOM 831 C C . ILE A 1 100 ? 13.026 -5.826 -5.807 1.00 83.88 100 ILE A C 1
ATOM 833 O O . ILE A 1 100 ? 13.874 -6.096 -4.926 1.00 83.88 100 ILE A O 1
#

Solvent-accessible surface area (backbone atoms only — not comparable to full-atom values): 5851 Å² total; per-residue (Å²): 116,47,81,46,69,37,72,68,31,52,54,49,26,60,76,66,74,45,50,46,39,34,50,39,82,43,80,45,80,63,96,87,49,86,44,77,43,83,48,49,46,71,62,53,74,72,50,51,51,45,38,45,73,74,62,51,30,46,80,44,81,54,98,80,37,35,36,38,38,57,76,61,88,60,53,67,44,63,58,28,39,40,32,60,47,76,50,104,90,49,78,46,54,41,75,45,41,69,44,121

Radius of gyration: 13.81 Å; Cα contacts (8 Å, |Δi|>4): 175; chains: 1; bounding box: 38×30×34 Å

pLDDT: mean 90.35, std 10.06, range [55.22, 98.0]

Secondary structure (DSSP, 8-state):
-EEEE-HHHHHHHHHHT--EEEEEEEEEEETTEEEEEEEEE---HHHHHHHHHTS-PEEEE-SS-EEEE-SS--EEEEEEEEEEEEETTEEEEEEEEEE-